Protein AF-A0A968DP38-F1 (afdb_monomer)

Nearest PDB structures (foldseek):
  5cvc-assembly2_B-2  TM=9.527E-01  e=7.556E-08  Zea mays
  5cvc-assembly1_A  TM=9.532E-01  e=1.432E-07  Zea mays
  1tdj-assembly1_A-2  TM=9.689E-01  e=4.824E-07  Escherichia coli
  7nbf-assembly2_BBB  TM=8.824E-01  e=1.039E-06  Homo sapiens
  6zuj-assembly2_BBB  TM=8.854E-01  e=1.625E-06  Homo sapiens

Secondary structure (DSSP, 8-state):
-HHHHHHHHHHTPPP--SSSSHHHHHHHHHHHHHHHHH-TT--EEEEE-SSSHHHHHHHHHHHHH-TTSEEEEE--SSS-HHHHHHHHTS---------S-GGG--

pLDDT: mean 94.35, std 5.51, range [64.06, 98.81]

Radius of gyration: 16.0 Å; Cα contacts (8 Å, |Δi|>4): 141; chains: 1; bounding box: 38×30×42 Å

Foldseek 3Di:
DVVVVVCCVVPVDDDDDCAPDPVLLLVLLVVLVVCCVVPVPAQEDEDEAAPCSNLNSNQVNNCVVPVRRYRHYDADPPQRQVVVCVVVVHRDDDDDDDDPPPVRHD

Sequence (106 aa):
TEVALQLQAERGLTMIHPFDDPFVIAGQGTIGLEIFKECPNIDSVIVPLSGGGLLGGIALALKSINPTIRTIGVSMDKGAAMVESLAAGKVVEIVEEPSLADALVG

Solvent-accessible surface area (backbone atoms only — not comparable to full-atom values): 6127 Å² total; per-residue (Å²): 108,68,70,58,56,50,50,26,69,77,68,72,52,84,87,81,62,95,28,87,35,74,68,52,16,52,59,37,13,50,55,25,51,52,49,41,71,78,39,75,82,58,61,66,49,80,35,72,34,33,80,39,19,55,43,50,11,24,41,53,42,39,39,72,76,41,68,80,44,42,73,42,75,45,61,54,96,66,32,36,26,58,60,54,12,60,76,69,74,42,90,55,91,66,76,75,60,96,56,96,60,68,91,37,58,74

Structure (mmCIF, N/CA/C/O backbone):
data_AF-A0A968DP38-F1
#
_entry.id   AF-A0A968DP38-F1
#
loop_
_atom_site.group_PDB
_atom_site.id
_atom_site.type_symbol
_atom_site.label_atom_id
_atom_site.label_alt_id
_atom_site.label_comp_id
_atom_site.label_asym_id
_atom_site.label_entity_id
_atom_site.label_seq_id
_atom_site.pdbx_PDB_ins_code
_atom_site.Cartn_x
_atom_site.Cartn_y
_atom_site.Cartn_z
_atom_site.occupancy
_atom_site.B_iso_or_equiv
_atom_site.auth_seq_id
_atom_site.auth_comp_id
_atom_site.auth_asym_id
_atom_site.auth_atom_id
_atom_site.pdbx_PDB_model_num
ATOM 1 N N . THR A 1 1 ? 6.268 -0.326 -19.447 1.00 80.06 1 THR A N 1
ATOM 2 C CA . THR A 1 1 ? 7.432 -0.880 -18.717 1.00 80.06 1 THR A CA 1
ATOM 3 C C . THR A 1 1 ? 8.646 -1.102 -19.606 1.00 80.06 1 THR A C 1
ATOM 5 O O . THR A 1 1 ? 9.727 -0.698 -19.212 1.00 80.06 1 THR A O 1
ATOM 8 N N . GLU A 1 2 ? 8.498 -1.653 -20.815 1.00 89.94 2 GLU A N 1
ATOM 9 C CA . GLU A 1 2 ? 9.624 -1.971 -21.719 1.00 89.94 2 GLU A CA 1
ATOM 10 C C . GLU A 1 2 ? 10.568 -0.788 -22.014 1.00 89.94 2 GLU A C 1
ATOM 12 O O . GLU A 1 2 ? 11.768 -0.890 -21.781 1.00 89.94 2 GLU A O 1
ATOM 17 N N . VAL A 1 3 ? 10.028 0.375 -22.402 1.00 95.62 3 VAL A N 1
ATOM 18 C CA . VAL A 1 3 ? 10.835 1.591 -22.644 1.00 95.62 3 VAL A CA 1
ATOM 19 C C . VAL A 1 3 ? 11.594 2.040 -21.388 1.00 95.62 3 VAL A C 1
ATOM 21 O O . VAL A 1 3 ? 12.734 2.487 -21.479 1.00 95.62 3 VAL A O 1
ATOM 24 N N . ALA A 1 4 ? 10.988 1.906 -20.204 1.00 94.19 4 ALA A N 1
ATOM 25 C CA . ALA A 1 4 ? 11.641 2.270 -18.947 1.00 94.19 4 ALA A CA 1
ATOM 26 C C . ALA A 1 4 ? 12.834 1.346 -18.650 1.00 94.19 4 ALA A C 1
ATOM 28 O O . ALA A 1 4 ? 13.905 1.838 -18.302 1.00 94.19 4 ALA A O 1
ATOM 29 N N . LEU A 1 5 ? 12.676 0.034 -18.865 1.00 94.56 5 LEU A N 1
ATOM 30 C CA . LEU A 1 5 ? 13.749 -0.955 -18.700 1.00 94.56 5 LEU A CA 1
ATOM 31 C C . LEU A 1 5 ? 14.888 -0.742 -19.707 1.00 94.56 5 LEU A C 1
ATOM 33 O O . LEU A 1 5 ? 16.060 -0.836 -19.347 1.00 94.56 5 LEU A O 1
ATOM 37 N N . GLN A 1 6 ? 14.560 -0.394 -20.953 1.00 96.81 6 GLN A N 1
ATOM 38 C CA . GLN A 1 6 ? 15.561 -0.057 -21.963 1.00 96.81 6 GLN A CA 1
ATOM 39 C C . GLN A 1 6 ? 16.382 1.173 -21.548 1.00 96.81 6 GLN A C 1
ATOM 41 O O . GLN A 1 6 ? 17.610 1.120 -21.523 1.00 96.81 6 GLN A O 1
ATOM 46 N N . LEU A 1 7 ? 15.718 2.267 -21.160 1.00 96.94 7 LEU A N 1
ATOM 47 C CA . LEU A 1 7 ? 16.391 3.492 -20.715 1.00 96.94 7 LEU A CA 1
ATOM 48 C C . LEU A 1 7 ? 17.236 3.269 -19.458 1.00 96.94 7 LEU A C 1
ATOM 50 O O . LEU A 1 7 ? 18.307 3.864 -19.329 1.00 96.94 7 LEU A O 1
ATOM 54 N N . GLN A 1 8 ? 16.770 2.411 -18.547 1.00 96.88 8 GLN A N 1
ATOM 55 C CA . GLN A 1 8 ? 17.523 1.995 -17.369 1.00 96.88 8 GLN A CA 1
ATOM 56 C C . GLN A 1 8 ? 18.867 1.375 -17.767 1.00 96.88 8 GLN A C 1
ATOM 58 O O . GLN A 1 8 ? 19.909 1.816 -17.281 1.00 96.88 8 GLN A O 1
ATOM 63 N N . A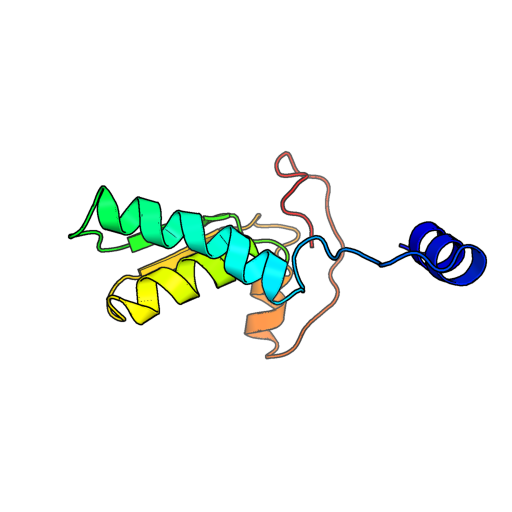LA A 1 9 ? 18.841 0.403 -18.683 1.00 96.88 9 ALA A N 1
ATOM 64 C CA . ALA A 1 9 ? 20.029 -0.303 -19.151 1.00 96.88 9 ALA A CA 1
ATOM 65 C C . ALA A 1 9 ? 20.970 0.598 -19.968 1.00 96.88 9 ALA A C 1
ATOM 67 O O . ALA A 1 9 ? 22.177 0.588 -19.743 1.00 96.88 9 ALA A O 1
ATOM 68 N N . GLU A 1 10 ? 20.432 1.405 -20.886 1.00 98.06 10 GLU A N 1
ATOM 69 C CA . GLU A 1 10 ? 21.227 2.258 -21.780 1.00 98.06 10 GLU A CA 1
ATOM 70 C C . GLU A 1 10 ? 21.924 3.413 -21.057 1.00 98.06 10 GLU A C 1
ATOM 72 O O . GLU A 1 10 ? 23.009 3.835 -21.456 1.00 98.06 10 GLU A O 1
ATOM 77 N N . ARG A 1 11 ? 21.287 3.964 -20.018 1.00 97.69 11 ARG A N 1
ATOM 78 C CA . ARG A 1 11 ? 21.727 5.211 -19.374 1.00 97.69 11 ARG A CA 1
ATOM 79 C C . ARG A 1 11 ? 22.184 5.024 -17.928 1.00 97.69 11 ARG A C 1
ATOM 81 O O . ARG A 1 11 ? 22.566 6.007 -17.300 1.00 97.69 11 ARG A O 1
ATOM 88 N N . GLY A 1 12 ? 22.140 3.800 -17.398 1.00 97.12 12 GLY A N 1
ATOM 89 C CA . GLY A 1 12 ? 22.506 3.506 -16.010 1.00 97.12 12 GLY A CA 1
ATOM 90 C C . GLY A 1 12 ? 21.592 4.189 -14.989 1.00 97.12 12 GLY A C 1
ATOM 91 O O . GLY A 1 12 ? 22.070 4.671 -13.965 1.00 97.12 12 GLY A O 1
ATOM 92 N N . LEU A 1 13 ? 20.293 4.290 -15.288 1.00 97.06 13 LEU A N 1
ATOM 93 C CA . LEU A 1 13 ? 19.317 4.925 -14.394 1.00 97.06 13 LEU A CA 1
ATOM 94 C C . LEU A 1 13 ? 18.863 3.960 -13.292 1.00 97.06 13 LEU A C 1
ATOM 96 O O . LEU A 1 13 ? 18.918 2.741 -13.443 1.00 97.06 13 LEU A O 1
ATOM 100 N N . THR A 1 14 ? 18.343 4.514 -12.200 1.00 94.94 14 THR A N 1
ATOM 101 C CA . THR A 1 14 ? 17.672 3.740 -11.148 1.00 94.94 14 THR A CA 1
ATOM 102 C C . THR A 1 14 ? 16.175 3.688 -11.427 1.00 94.94 14 THR A C 1
ATOM 104 O O . THR A 1 14 ? 15.540 4.731 -11.584 1.00 94.94 14 THR A O 1
ATOM 107 N N . MET A 1 15 ? 15.604 2.483 -11.470 1.00 93.81 15 MET A N 1
ATOM 108 C CA . MET A 1 15 ? 14.157 2.304 -11.558 1.00 93.81 15 MET A CA 1
ATOM 109 C C . MET A 1 15 ? 13.520 2.600 -10.200 1.00 93.81 15 MET A C 1
ATOM 111 O O . MET A 1 15 ? 13.936 2.039 -9.189 1.00 93.81 15 MET A O 1
ATOM 115 N N . ILE A 1 16 ? 12.509 3.465 -10.184 1.00 94.62 16 ILE A N 1
ATOM 116 C CA . ILE A 1 16 ? 11.695 3.729 -8.996 1.00 94.62 16 ILE 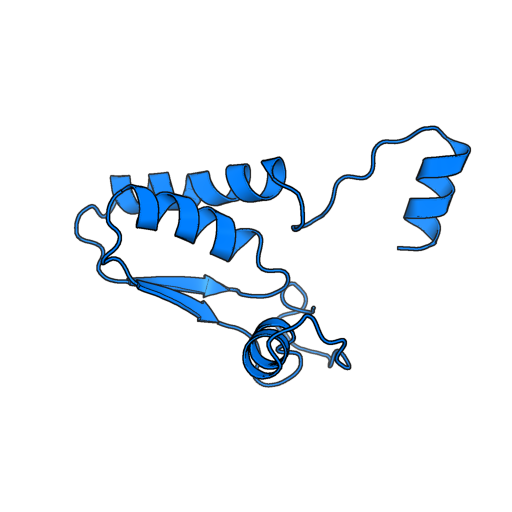A CA 1
ATOM 117 C C . ILE A 1 16 ? 10.350 3.045 -9.209 1.00 94.62 16 ILE A C 1
ATOM 119 O O . ILE A 1 16 ? 9.596 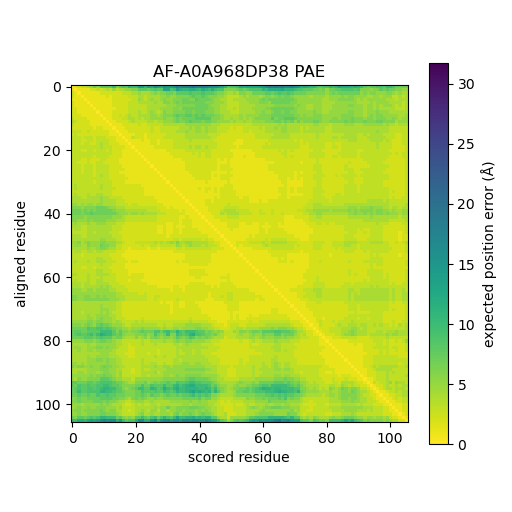3.420 -10.109 1.00 94.62 16 ILE A O 1
ATOM 123 N N . HIS A 1 17 ? 10.071 2.012 -8.417 1.00 93.25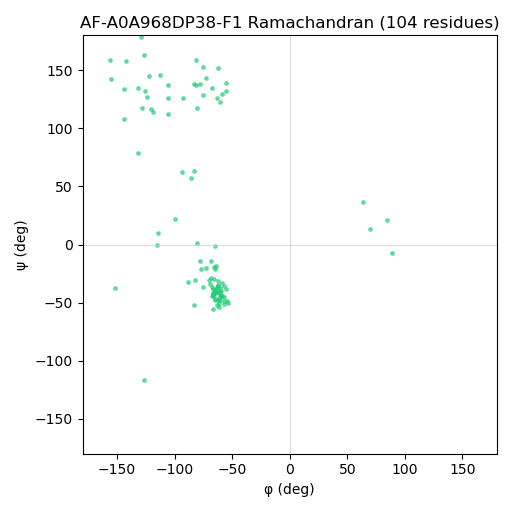 17 HIS A N 1
ATOM 124 C CA . HIS A 1 17 ? 8.814 1.280 -8.516 1.00 93.25 17 HIS A CA 1
ATOM 125 C C . HIS A 1 17 ? 7.656 2.118 -7.955 1.00 93.25 17 HIS A C 1
ATOM 127 O O . HIS A 1 17 ? 7.831 2.813 -6.958 1.00 93.25 17 HIS A O 1
ATOM 133 N N . PRO A 1 18 ? 6.457 2.057 -8.556 1.00 92.56 18 PRO A N 1
ATOM 134 C CA . PRO A 1 18 ? 5.316 2.838 -8.080 1.00 92.56 18 PRO A CA 1
ATOM 135 C C . PRO A 1 18 ? 4.716 2.313 -6.764 1.00 92.56 18 PRO A C 1
ATOM 137 O O . PRO A 1 18 ? 4.016 3.058 -6.084 1.00 92.56 18 PRO A O 1
ATOM 140 N N . PHE A 1 19 ? 4.966 1.049 -6.396 1.00 94.25 19 PHE A N 1
ATOM 141 C CA . PHE A 1 19 ? 4.426 0.442 -5.170 1.00 94.25 19 PHE A CA 1
ATOM 142 C C . PHE A 1 19 ? 5.294 -0.681 -4.582 1.00 94.25 19 PHE A C 1
ATOM 144 O O . PHE A 1 19 ? 5.388 -0.773 -3.362 1.00 94.25 19 PHE A O 1
ATOM 151 N N . ASP A 1 20 ? 5.915 -1.522 -5.416 1.00 94.31 20 ASP A N 1
ATOM 152 C CA . ASP A 1 20 ? 6.660 -2.718 -4.984 1.00 94.31 20 ASP A CA 1
ATOM 153 C C . ASP A 1 20 ? 8.118 -2.393 -4.620 1.00 94.31 20 ASP A C 1
ATOM 155 O O . ASP A 1 20 ? 9.069 -2.879 -5.226 1.00 94.31 20 ASP A O 1
ATOM 159 N N . ASP A 1 21 ? 8.293 -1.478 -3.670 1.00 97.06 21 ASP A N 1
ATOM 160 C CA . ASP A 1 21 ? 9.595 -1.100 -3.128 1.00 97.06 21 ASP A CA 1
ATOM 161 C C . ASP A 1 21 ? 9.470 -0.805 -1.621 1.00 97.06 21 ASP A C 1
ATOM 163 O O . ASP A 1 21 ? 8.556 -0.080 -1.212 1.00 97.06 21 ASP A O 1
ATOM 167 N N . PRO A 1 22 ? 10.372 -1.326 -0.766 1.00 97.38 22 PRO A N 1
ATOM 168 C CA . PRO A 1 22 ? 10.287 -1.128 0.680 1.00 97.38 22 PRO A CA 1
ATOM 169 C C . PRO A 1 22 ? 10.280 0.339 1.128 1.00 97.38 22 PRO A C 1
ATOM 171 O O . PRO A 1 22 ? 9.594 0.669 2.097 1.00 97.38 22 PRO A O 1
ATOM 174 N N . PHE A 1 23 ? 11.011 1.230 0.450 1.00 98.06 23 PHE A N 1
ATOM 175 C CA . PHE A 1 23 ? 11.034 2.656 0.786 1.00 98.06 23 PHE A CA 1
ATOM 176 C C . PHE A 1 23 ? 9.759 3.358 0.333 1.00 98.06 23 PHE A C 1
ATOM 178 O O . PHE A 1 23 ? 9.246 4.211 1.058 1.00 98.06 23 PHE A O 1
ATOM 185 N N . VAL A 1 24 ? 9.211 2.971 -0.819 1.00 98.19 24 VAL A N 1
ATOM 186 C CA . VAL A 1 24 ? 7.907 3.463 -1.281 1.00 98.19 24 VAL A CA 1
ATOM 187 C C . VAL A 1 24 ? 6.812 3.056 -0.299 1.00 98.19 24 VAL A C 1
ATOM 189 O O . VAL A 1 24 ? 6.049 3.921 0.131 1.00 98.19 24 VAL A O 1
ATOM 192 N N . ILE A 1 25 ? 6.775 1.788 0.122 1.00 98.56 25 ILE A N 1
ATOM 193 C CA . ILE A 1 25 ? 5.820 1.262 1.113 1.00 98.56 25 ILE A CA 1
ATOM 194 C C . ILE A 1 25 ? 5.968 1.990 2.455 1.00 98.56 25 ILE A C 1
ATOM 196 O O . ILE A 1 25 ? 4.974 2.443 3.026 1.00 98.56 25 ILE A O 1
ATOM 200 N N . ALA A 1 26 ? 7.199 2.144 2.951 1.00 98.38 26 ALA A N 1
ATOM 201 C CA . ALA A 1 26 ? 7.465 2.857 4.199 1.00 98.38 26 ALA A CA 1
ATOM 202 C C . ALA A 1 26 ? 7.013 4.323 4.129 1.00 98.38 26 ALA A C 1
ATOM 204 O O . ALA A 1 26 ? 6.414 4.824 5.081 1.00 98.38 26 ALA A O 1
ATOM 205 N N . GLY A 1 27 ? 7.239 4.982 2.988 1.00 98.56 27 GLY A N 1
ATOM 206 C CA . GLY A 1 27 ? 6.750 6.330 2.719 1.00 98.56 27 GLY A CA 1
ATOM 207 C C . GLY A 1 27 ? 5.229 6.419 2.805 1.00 98.56 27 GLY A C 1
ATOM 208 O O . GLY A 1 27 ? 4.716 7.302 3.478 1.00 98.56 27 GLY A O 1
ATOM 209 N N . GLN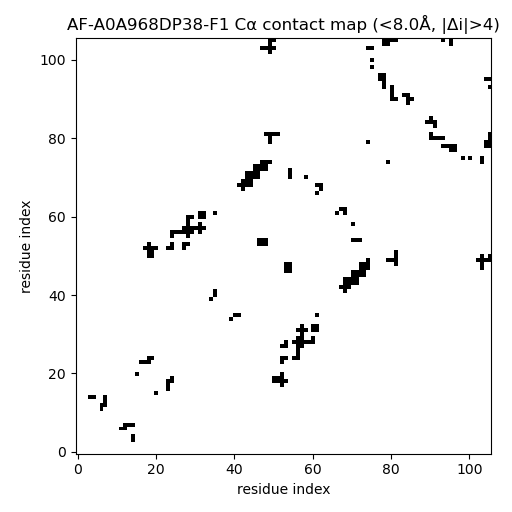 A 1 28 ? 4.494 5.465 2.225 1.00 98.56 28 GLN A N 1
ATOM 210 C CA . GLN A 1 28 ? 3.028 5.455 2.335 1.00 98.56 28 GLN A CA 1
ATOM 211 C C . GLN A 1 28 ? 2.551 5.222 3.776 1.00 98.56 28 GLN A C 1
ATOM 213 O O . GLN A 1 28 ? 1.496 5.709 4.182 1.00 98.56 28 GLN A O 1
ATOM 218 N N . GLY A 1 29 ? 3.333 4.490 4.574 1.00 98.69 29 GLY A N 1
ATOM 219 C CA . GLY A 1 29 ? 3.027 4.216 5.976 1.00 98.69 29 GLY A CA 1
ATOM 220 C C . GLY A 1 29 ? 3.010 5.444 6.881 1.00 98.69 29 GLY A C 1
ATOM 221 O O . GLY A 1 29 ? 2.374 5.393 7.935 1.00 98.69 29 GLY A O 1
ATOM 222 N N . THR A 1 30 ? 3.613 6.569 6.478 1.00 98.81 30 THR A N 1
ATOM 223 C CA . THR A 1 30 ? 3.534 7.812 7.263 1.00 98.81 30 THR A CA 1
ATOM 224 C C . THR A 1 30 ? 2.097 8.310 7.394 1.00 98.81 30 THR A C 1
ATOM 226 O O . THR A 1 30 ? 1.732 8.810 8.454 1.00 98.81 30 THR A O 1
ATOM 229 N N . ILE A 1 31 ? 1.245 8.057 6.393 1.00 98.75 31 ILE A N 1
ATOM 230 C CA . ILE A 1 31 ? -0.196 8.346 6.456 1.00 98.75 31 ILE A CA 1
ATOM 231 C C . ILE A 1 31 ? -0.846 7.582 7.618 1.00 98.75 31 ILE A C 1
ATOM 233 O O . ILE A 1 31 ? -1.666 8.132 8.346 1.00 98.75 31 ILE A O 1
ATOM 237 N N . GLY A 1 32 ? -0.453 6.325 7.854 1.00 98.50 32 GLY A N 1
ATOM 238 C CA . GLY A 1 32 ? -0.949 5.543 8.991 1.00 98.50 32 GLY A CA 1
ATOM 239 C C . GLY A 1 32 ? -0.552 6.144 10.346 1.00 98.50 32 GLY A C 1
ATOM 240 O O . GLY A 1 32 ? -1.352 6.136 11.281 1.00 98.50 32 GLY A O 1
ATOM 241 N N . LEU A 1 33 ? 0.654 6.715 10.445 1.00 98.50 33 LEU A N 1
ATOM 242 C CA . LEU A 1 33 ? 1.112 7.417 11.650 1.00 98.50 33 LEU A CA 1
ATOM 243 C C . LEU A 1 33 ? 0.305 8.698 11.897 1.00 98.50 33 LEU A C 1
ATOM 245 O O . LEU A 1 33 ? -0.066 8.983 13.036 1.00 98.50 33 LEU A O 1
ATOM 249 N N . GLU A 1 34 ? 0.016 9.453 10.838 1.00 98.75 34 GLU A N 1
ATOM 250 C CA . GLU A 1 34 ? -0.800 10.669 10.896 1.00 98.75 34 GLU A CA 1
ATOM 251 C C . GLU A 1 34 ? -2.247 10.353 11.297 1.00 98.75 34 GLU A C 1
ATOM 253 O O . GLU A 1 34 ? -2.755 10.952 12.245 1.00 98.75 34 GLU A O 1
ATOM 258 N N . ILE A 1 35 ? -2.867 9.336 10.680 1.00 98.38 35 ILE A N 1
ATOM 259 C CA . ILE A 1 35 ? -4.214 8.860 11.036 1.00 98.38 35 ILE A CA 1
ATOM 260 C C . ILE A 1 35 ? -4.295 8.511 12.523 1.00 98.38 35 ILE A C 1
ATOM 262 O O . ILE A 1 35 ? -5.217 8.953 13.205 1.00 98.38 35 ILE A O 1
ATOM 266 N N . PHE A 1 36 ? -3.344 7.734 13.049 1.00 98.00 36 PHE A N 1
ATOM 267 C CA . PHE A 1 36 ? -3.378 7.336 14.458 1.00 98.00 36 PHE A CA 1
ATOM 268 C C . PHE A 1 36 ? -3.160 8.521 15.405 1.00 98.00 36 PHE A C 1
ATOM 270 O O . PHE A 1 36 ? -3.783 8.598 16.462 1.00 98.00 36 PHE A O 1
ATOM 277 N N . LYS A 1 37 ? -2.294 9.468 15.026 1.00 98.06 37 LYS A N 1
ATOM 278 C CA . LYS A 1 37 ? -2.059 10.689 15.803 1.00 98.06 37 LYS A CA 1
ATOM 279 C C . LYS A 1 37 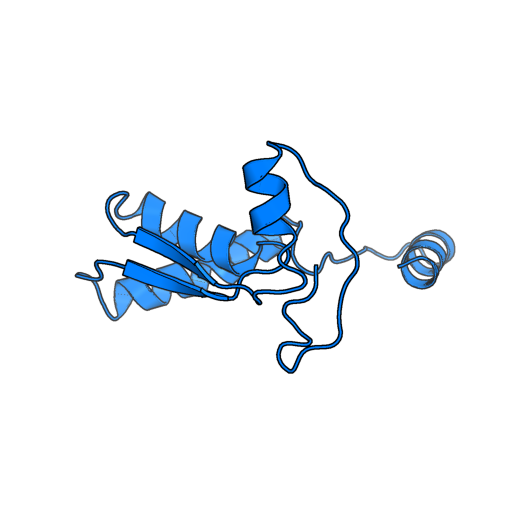? -3.327 11.539 15.916 1.00 98.06 37 LYS A C 1
ATOM 281 O O . LYS A 1 37 ? -3.593 12.078 16.988 1.00 98.06 37 LYS A O 1
ATOM 286 N N . GLU A 1 38 ? -4.086 11.673 14.831 1.00 98.50 38 GLU A N 1
ATOM 287 C CA . GLU A 1 38 ? -5.317 12.472 14.799 1.00 98.5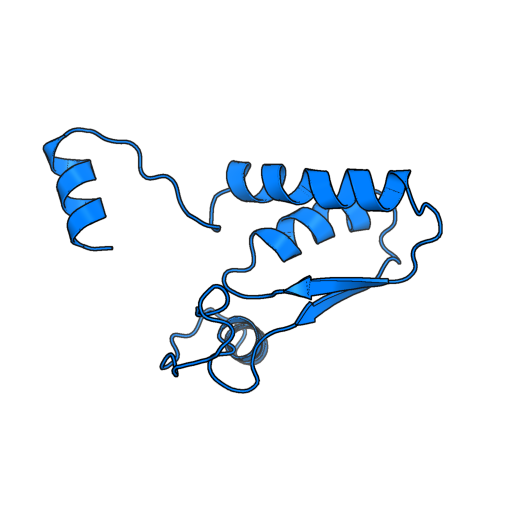0 38 GLU A CA 1
ATOM 288 C C . GLU A 1 38 ? -6.536 11.720 15.350 1.00 98.50 38 GLU A C 1
ATOM 290 O O . GLU A 1 38 ? -7.420 12.330 15.952 1.00 98.50 38 GLU A O 1
ATOM 295 N N . CYS A 1 39 ? -6.571 10.394 15.205 1.00 97.88 39 CYS A N 1
ATOM 296 C CA . CYS A 1 39 ? -7.643 9.532 15.692 1.00 97.88 39 CYS A CA 1
ATOM 297 C C . CYS A 1 39 ? -7.090 8.309 16.461 1.00 97.88 39 CYS A C 1
ATOM 299 O O . CYS A 1 39 ? -7.079 7.193 15.937 1.00 97.88 39 CYS A O 1
ATOM 301 N N . PRO A 1 40 ? -6.671 8.471 17.733 1.00 96.06 40 PRO A N 1
ATOM 302 C CA . PRO A 1 40 ? -6.050 7.384 18.505 1.00 96.06 40 PRO A CA 1
ATOM 303 C C . PRO A 1 40 ? -6.969 6.190 18.804 1.00 96.06 40 PRO A C 1
ATOM 305 O O . PRO A 1 40 ? -6.492 5.094 19.085 1.00 96.06 40 PRO A O 1
ATOM 308 N N . ASN A 1 41 ? -8.289 6.396 18.745 1.00 96.75 41 ASN A N 1
ATOM 309 C CA . ASN A 1 41 ? -9.305 5.370 19.005 1.00 96.75 41 ASN A CA 1
ATOM 310 C C . ASN A 1 41 ? -9.881 4.777 17.708 1.00 96.75 41 ASN A C 1
ATOM 312 O O . ASN A 1 41 ? -11.010 4.297 17.704 1.00 96.75 41 ASN A O 1
ATOM 316 N N . ILE A 1 42 ? -9.156 4.871 16.590 1.00 97.88 42 ILE A N 1
ATOM 317 C CA . ILE A 1 42 ? -9.629 4.367 15.302 1.00 97.88 42 ILE A CA 1
ATOM 318 C C . ILE A 1 42 ? -9.827 2.845 15.340 1.00 97.88 42 ILE A C 1
ATOM 320 O O . ILE A 1 42 ? -8.912 2.089 15.656 1.00 97.88 42 ILE A O 1
ATOM 324 N N . ASP A 1 43 ? -11.018 2.377 14.968 1.00 98.19 43 ASP A N 1
ATOM 325 C CA . ASP A 1 43 ? -11.312 0.940 14.901 1.00 98.19 43 ASP A CA 1
ATOM 326 C C . ASP A 1 43 ? -10.970 0.334 13.537 1.00 98.19 43 ASP A C 1
ATOM 328 O O . ASP A 1 43 ? -10.690 -0.863 13.405 1.00 98.19 43 ASP A O 1
ATOM 332 N N . SER A 1 44 ? -11.108 1.115 12.463 1.00 98.44 44 SER A N 1
ATOM 333 C CA . SER A 1 44 ? -10.995 0.625 11.088 1.00 98.44 44 SER A CA 1
ATOM 334 C C . SER A 1 44 ? -10.587 1.730 10.117 1.00 98.44 44 SER A C 1
ATOM 336 O O . SER A 1 44 ? -11.072 2.850 10.220 1.00 98.44 44 SER A O 1
ATOM 338 N N . VAL A 1 45 ? -9.750 1.390 9.137 1.00 98.38 45 VAL A N 1
ATOM 339 C CA . VAL A 1 45 ? -9.323 2.275 8.046 1.00 98.38 45 VAL A CA 1
ATOM 340 C C . VAL A 1 45 ? -9.607 1.597 6.710 1.00 98.38 45 VAL A C 1
ATOM 342 O O . VAL A 1 45 ? -9.286 0.422 6.522 1.00 98.38 45 VAL A O 1
ATOM 345 N N . ILE A 1 46 ? -10.222 2.344 5.796 1.00 98.38 46 ILE A N 1
ATOM 346 C CA . ILE A 1 46 ? -10.557 1.902 4.441 1.00 98.38 46 ILE A CA 1
ATOM 347 C C . ILE A 1 46 ? -9.584 2.582 3.479 1.00 98.38 46 ILE A C 1
ATOM 349 O O . ILE A 1 46 ? -9.445 3.803 3.516 1.00 98.38 46 ILE A O 1
ATOM 353 N N . VAL A 1 47 ? -8.902 1.801 2.641 1.00 97.94 47 VAL A N 1
ATOM 354 C CA . VAL A 1 47 ? -7.832 2.289 1.762 1.00 97.94 47 VAL A CA 1
ATOM 355 C C . VAL A 1 47 ? -8.053 1.771 0.337 1.00 97.94 47 VAL A C 1
ATOM 357 O O . VAL A 1 47 ? -8.325 0.580 0.169 1.00 97.94 47 VAL A O 1
ATOM 360 N N . PRO A 1 48 ? -7.916 2.616 -0.698 1.00 95.56 48 PRO A N 1
ATOM 361 C CA . PRO A 1 48 ? -7.888 2.154 -2.081 1.00 95.56 48 PRO A CA 1
ATOM 362 C C . PRO A 1 48 ? -6.799 1.099 -2.321 1.00 95.56 48 PRO A C 1
ATOM 364 O O . PRO A 1 48 ? -5.683 1.216 -1.808 1.00 95.56 48 PRO A O 1
ATOM 367 N N . LEU A 1 49 ? -7.119 0.068 -3.103 1.00 94.31 49 LEU A N 1
ATOM 368 C CA . LEU A 1 49 ? -6.263 -1.094 -3.318 1.00 94.31 49 LEU A CA 1
ATOM 369 C C . LEU A 1 49 ? -6.057 -1.384 -4.811 1.00 94.31 49 LEU A C 1
ATOM 371 O O . LEU A 1 49 ? -6.995 -1.737 -5.522 1.00 94.31 49 LEU A O 1
ATOM 375 N N . SER A 1 50 ? -4.793 -1.281 -5.220 1.00 92.81 50 SER A N 1
ATOM 376 C CA . SER A 1 50 ? -4.223 -1.738 -6.498 1.00 92.81 50 SER A CA 1
ATOM 377 C C . SER A 1 50 ? -3.007 -2.628 -6.175 1.00 92.81 50 SER A C 1
ATOM 379 O O . SER A 1 50 ? -3.167 -3.604 -5.443 1.00 92.81 50 SER A O 1
ATOM 381 N N . GLY A 1 51 ? -1.779 -2.260 -6.559 1.00 91.56 51 GLY A N 1
ATOM 382 C CA . GLY A 1 51 ? -0.531 -2.985 -6.276 1.00 91.56 51 GLY A CA 1
ATOM 383 C C . GLY A 1 51 ? -0.143 -3.070 -4.793 1.00 91.56 51 GLY A C 1
ATOM 384 O O . GLY A 1 51 ? 0.861 -3.673 -4.437 1.00 91.56 51 GLY A O 1
ATOM 385 N N . GLY A 1 52 ? -0.936 -2.475 -3.897 1.00 94.94 52 GLY A N 1
ATOM 386 C CA . GLY A 1 52 ? -0.850 -2.722 -2.457 1.00 94.94 52 GLY A CA 1
ATOM 387 C C . GLY A 1 52 ? 0.116 -1.834 -1.677 1.00 94.94 52 GLY A C 1
ATOM 388 O O . GLY A 1 52 ? 0.061 -1.868 -0.454 1.00 94.94 52 GLY A O 1
ATOM 389 N N . GLY A 1 53 ? 0.929 -0.989 -2.320 1.00 97.12 53 GLY A N 1
ATOM 390 C CA . GLY A 1 53 ? 1.905 -0.137 -1.619 1.00 97.12 53 GLY A CA 1
ATOM 391 C C . GLY A 1 53 ? 1.283 0.785 -0.558 1.00 97.12 53 GLY A C 1
ATOM 392 O O . GLY A 1 53 ? 1.762 0.843 0.574 1.00 97.12 53 GLY A O 1
ATOM 393 N N . LEU A 1 54 ? 0.167 1.446 -0.892 1.00 97.81 54 LEU A N 1
ATOM 394 C CA . LEU A 1 54 ? -0.552 2.338 0.026 1.00 97.81 54 LEU A CA 1
ATOM 395 C C . LEU A 1 54 ? -1.173 1.581 1.209 1.00 97.81 54 LEU A C 1
ATOM 397 O O . LEU A 1 54 ? -0.887 1.894 2.365 1.00 97.81 54 LEU A O 1
ATOM 401 N N . LEU A 1 55 ? -2.001 0.566 0.927 1.00 97.81 55 LEU A N 1
ATOM 402 C CA . LEU A 1 55 ? -2.626 -0.258 1.967 1.00 97.81 55 LEU A CA 1
ATOM 403 C C . LEU A 1 55 ? -1.569 -0.957 2.828 1.00 97.81 55 LEU A C 1
ATOM 405 O O . LEU A 1 55 ? -1.703 -0.967 4.046 1.00 97.81 55 LEU A O 1
ATOM 409 N N . GLY A 1 56 ? -0.523 -1.511 2.216 1.00 97.88 56 GLY A N 1
ATOM 410 C CA . GLY A 1 56 ? 0.567 -2.202 2.896 1.00 97.88 56 GLY A CA 1
ATOM 411 C C . GLY A 1 56 ? 1.324 -1.286 3.852 1.00 97.88 56 GLY A C 1
ATOM 412 O O . GLY A 1 56 ? 1.521 -1.652 5.009 1.00 97.88 56 GLY A O 1
ATOM 413 N N . GLY A 1 57 ? 1.671 -0.073 3.413 1.00 98.69 57 GLY A N 1
ATOM 414 C CA . GLY A 1 57 ? 2.331 0.920 4.260 1.00 98.69 57 GLY A CA 1
ATOM 415 C C . GLY A 1 57 ? 1.461 1.350 5.440 1.00 98.69 57 GLY A C 1
ATOM 416 O O . GLY A 1 57 ? 1.893 1.282 6.593 1.00 98.69 57 GLY A O 1
ATOM 417 N N . ILE A 1 58 ? 0.213 1.751 5.171 1.00 98.81 58 ILE A N 1
ATOM 418 C CA . ILE A 1 58 ? -0.738 2.171 6.214 1.00 98.81 58 ILE A CA 1
ATOM 419 C C . ILE A 1 58 ? -0.991 1.028 7.203 1.00 98.81 58 ILE A C 1
ATOM 421 O O . ILE A 1 58 ? -0.975 1.242 8.417 1.00 98.81 58 ILE A O 1
ATOM 425 N N . ALA A 1 59 ? -1.197 -0.193 6.703 1.00 98.44 59 ALA A N 1
ATOM 426 C CA . ALA A 1 59 ? -1.447 -1.349 7.547 1.00 98.44 59 ALA A CA 1
ATOM 427 C C . ALA A 1 59 ? -0.236 -1.700 8.407 1.00 98.44 59 ALA A C 1
ATOM 429 O O . ALA A 1 59 ? -0.413 -1.948 9.597 1.00 98.44 59 ALA A O 1
ATOM 430 N N . LEU A 1 60 ? 0.979 -1.660 7.855 1.00 98.44 60 LEU A N 1
ATOM 431 C CA . LEU A 1 60 ? 2.202 -1.881 8.622 1.00 98.44 60 LEU A CA 1
ATOM 432 C C . LEU A 1 60 ? 2.307 -0.899 9.795 1.00 98.44 60 LEU A C 1
ATOM 434 O O . LEU A 1 60 ? 2.524 -1.329 10.928 1.00 98.44 60 LEU A O 1
ATOM 438 N N . ALA A 1 61 ? 2.104 0.397 9.549 1.00 98.44 61 ALA A N 1
ATOM 439 C CA . ALA A 1 61 ? 2.156 1.419 10.591 1.00 98.44 61 ALA A CA 1
ATOM 440 C C . ALA A 1 61 ? 1.095 1.184 11.682 1.00 98.44 61 ALA A C 1
ATOM 442 O O . ALA A 1 61 ? 1.428 1.066 12.862 1.00 98.44 61 ALA A O 1
ATOM 443 N N . LEU A 1 62 ? -0.178 1.049 11.294 1.00 98.56 62 LEU A N 1
ATOM 444 C CA . LEU A 1 62 ? -1.287 0.917 12.245 1.00 98.56 62 LEU A CA 1
ATOM 445 C C . LEU A 1 62 ? -1.225 -0.389 13.038 1.00 98.56 62 LEU A C 1
ATOM 447 O O . LEU A 1 62 ? -1.393 -0.371 14.255 1.00 98.56 62 LEU A O 1
ATOM 451 N N . LYS A 1 63 ? -0.941 -1.518 12.378 1.00 98.25 63 LYS A N 1
ATOM 452 C CA . LYS A 1 63 ? -0.868 -2.831 13.034 1.00 98.25 63 LYS A CA 1
ATOM 453 C C . LYS A 1 63 ? 0.316 -2.947 13.989 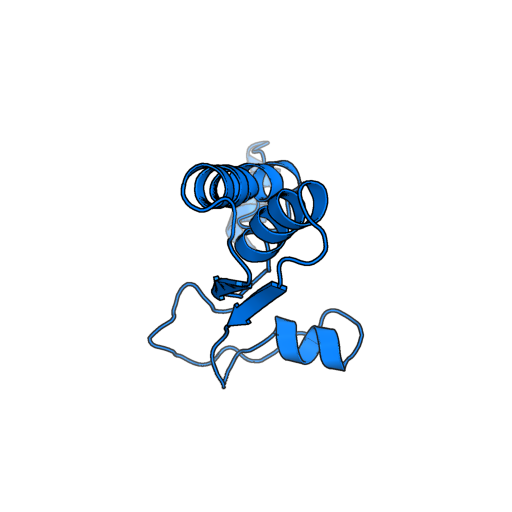1.00 98.25 63 LYS A C 1
ATOM 455 O O . LYS A 1 63 ? 0.212 -3.681 14.967 1.00 98.25 63 LYS A O 1
ATOM 460 N N . SER A 1 64 ? 1.403 -2.218 13.730 1.00 98.06 64 SER A N 1
ATOM 461 C CA . SER A 1 64 ? 2.552 -2.149 14.642 1.00 98.06 64 SER A CA 1
ATOM 462 C C . SER A 1 64 ? 2.230 -1.385 15.929 1.00 98.06 64 SER A C 1
ATOM 464 O O . SER A 1 64 ? 2.789 -1.695 16.976 1.00 98.06 64 SER A O 1
ATOM 466 N N . ILE A 1 65 ? 1.326 -0.403 15.863 1.00 96.94 65 ILE A N 1
ATOM 467 C CA . ILE A 1 65 ? 0.874 0.377 17.023 1.00 96.94 65 ILE A CA 1
ATOM 468 C C . ILE A 1 65 ? -0.226 -0.374 17.779 1.00 96.94 65 ILE A C 1
ATOM 470 O O . ILE A 1 65 ? -0.146 -0.553 18.993 1.00 96.94 65 ILE A O 1
ATOM 474 N N . ASN A 1 66 ? -1.262 -0.808 17.060 1.00 97.44 66 ASN A N 1
ATOM 475 C CA . ASN A 1 66 ? -2.369 -1.573 17.605 1.00 97.44 66 ASN A CA 1
ATOM 476 C C . ASN A 1 66 ? -2.862 -2.616 16.576 1.00 97.44 66 ASN A C 1
ATOM 478 O O . ASN A 1 66 ? -3.539 -2.268 15.601 1.00 97.44 66 ASN A O 1
ATOM 482 N N . PRO A 1 67 ? -2.602 -3.917 16.801 1.00 97.62 67 PRO A N 1
ATOM 483 C CA . PRO A 1 67 ? -2.954 -4.968 15.851 1.00 97.62 67 PRO A CA 1
ATOM 484 C C . PRO A 1 67 ? -4.467 -5.189 15.698 1.00 97.62 67 PRO A C 1
ATOM 486 O O . PRO A 1 67 ? -4.884 -5.842 14.734 1.00 97.62 67 PRO A O 1
ATOM 489 N N . THR A 1 68 ? -5.300 -4.656 16.600 1.00 98.00 68 THR A N 1
ATOM 490 C CA . THR A 1 68 ? -6.761 -4.805 16.519 1.00 98.00 68 THR A CA 1
ATOM 491 C C . THR A 1 68 ? -7.403 -3.880 15.482 1.00 98.00 68 THR A C 1
ATOM 493 O O . THR A 1 68 ? -8.474 -4.214 14.975 1.00 98.00 68 THR A O 1
ATOM 496 N N . ILE A 1 69 ? -6.736 -2.785 15.088 1.00 98.44 69 ILE A N 1
ATOM 497 C CA . ILE A 1 69 ? -7.234 -1.839 14.075 1.00 98.44 69 ILE A CA 1
ATOM 498 C C . ILE A 1 69 ? -7.430 -2.575 12.754 1.00 98.44 69 ILE A C 1
ATOM 500 O O . ILE A 1 69 ? -6.489 -3.167 12.224 1.00 98.44 69 ILE A O 1
ATOM 504 N N . ARG A 1 70 ? -8.635 -2.563 12.184 1.00 98.50 70 ARG A N 1
ATOM 505 C CA . ARG A 1 70 ? -8.892 -3.233 10.900 1.00 98.50 70 ARG A CA 1
ATOM 506 C C . ARG A 1 70 ? -8.440 -2.361 9.733 1.00 98.50 70 ARG A C 1
ATOM 508 O O . ARG A 1 70 ? -8.712 -1.169 9.698 1.00 98.50 70 ARG A O 1
ATOM 515 N N . THR A 1 71 ? -7.799 -2.968 8.748 1.00 98.19 71 THR A N 1
ATOM 516 C CA . THR A 1 71 ? -7.345 -2.297 7.524 1.00 98.19 71 THR A CA 1
ATOM 517 C C . THR A 1 71 ? -8.008 -2.984 6.346 1.00 98.19 71 THR A C 1
ATOM 519 O O . THR A 1 71 ? -7.812 -4.183 6.148 1.00 98.19 71 THR A O 1
ATOM 522 N N . ILE A 1 72 ? -8.838 -2.248 5.615 1.00 98.25 72 ILE A N 1
ATOM 523 C CA . ILE A 1 72 ? -9.733 -2.796 4.599 1.00 98.25 72 ILE A CA 1
ATOM 524 C C . ILE A 1 72 ? -9.346 -2.188 3.256 1.00 98.25 72 ILE A C 1
ATOM 526 O O . ILE A 1 72 ? -9.476 -0.982 3.057 1.00 98.25 72 ILE A O 1
ATOM 530 N N . GLY A 1 73 ? -8.859 -3.029 2.348 1.00 96.50 73 GLY A N 1
ATOM 531 C CA . GLY A 1 73 ? -8.611 -2.638 0.967 1.00 96.50 73 GLY A CA 1
ATOM 532 C C . GLY A 1 73 ? -9.906 -2.591 0.165 1.00 96.50 73 GLY A C 1
ATOM 533 O O . GLY A 1 73 ? -10.741 -3.484 0.302 1.00 96.50 73 GLY A O 1
ATOM 534 N N . VAL A 1 74 ? -10.066 -1.573 -0.677 1.00 94.94 74 VAL A N 1
ATOM 535 C CA . VAL A 1 74 ? -11.204 -1.451 -1.597 1.00 94.94 74 VAL A CA 1
ATOM 536 C C . VAL A 1 74 ? -10.686 -1.302 -3.016 1.00 94.94 74 VAL A C 1
ATOM 538 O O . VAL A 1 74 ? -9.866 -0.430 -3.293 1.00 94.94 74 VAL A O 1
ATOM 541 N N . SER A 1 75 ? -11.186 -2.151 -3.906 1.00 92.06 75 SER A N 1
ATOM 542 C CA . SER A 1 75 ? -10.882 -2.124 -5.333 1.00 92.06 75 SER A CA 1
ATOM 543 C C . SER A 1 75 ? -12.179 -2.141 -6.144 1.00 92.06 75 SER A C 1
ATOM 545 O O . SER A 1 75 ? -13.280 -2.128 -5.587 1.00 92.06 75 SER A O 1
ATOM 547 N N . MET A 1 76 ? -12.044 -2.095 -7.461 1.00 90.25 76 MET A N 1
ATOM 548 C CA . MET A 1 76 ? -13.148 -2.100 -8.410 1.00 90.25 76 MET A CA 1
ATOM 549 C C . MET A 1 76 ? -13.700 -3.518 -8.475 1.00 90.25 76 MET A C 1
ATOM 551 O O . MET A 1 76 ? -12.963 -4.468 -8.254 1.00 90.25 76 MET A O 1
ATOM 555 N N . ASP A 1 77 ? -14.977 -3.684 -8.808 1.00 86.88 77 ASP A N 1
ATOM 556 C CA . ASP A 1 77 ? -15.536 -5.032 -8.999 1.00 86.88 77 ASP A CA 1
ATOM 557 C C . ASP A 1 77 ? -14.838 -5.773 -10.156 1.00 86.88 77 ASP A C 1
ATOM 559 O O . ASP A 1 77 ? -14.575 -6.969 -10.101 1.00 86.88 77 ASP A O 1
ATOM 563 N N . LYS A 1 78 ? -14.458 -5.022 -11.194 1.00 84.06 78 LYS A N 1
ATOM 564 C CA . LYS A 1 78 ? -13.685 -5.510 -12.335 1.00 84.06 78 LYS A CA 1
ATOM 565 C C . LYS A 1 78 ? -12.249 -5.024 -12.247 1.00 84.06 78 LYS A C 1
ATOM 567 O O . LYS A 1 78 ? -12.040 -3.848 -11.972 1.00 84.06 78 LYS A O 1
ATOM 572 N N . GLY A 1 79 ? -11.274 -5.881 -12.541 1.00 82.75 79 GLY A N 1
ATOM 573 C CA . GLY A 1 79 ? -9.865 -5.483 -12.459 1.00 82.75 79 GLY A CA 1
ATOM 574 C C . GLY A 1 79 ? -9.263 -5.604 -11.050 1.00 82.75 79 GLY A C 1
ATOM 575 O O . GLY A 1 79 ? -8.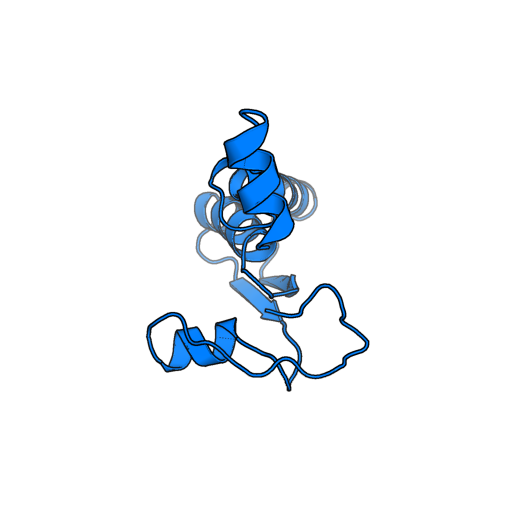273 -4.950 -10.753 1.00 82.75 79 GLY A O 1
ATOM 576 N N . ALA A 1 80 ? -9.851 -6.406 -10.155 1.00 89.38 80 ALA A N 1
ATOM 577 C CA . ALA A 1 80 ? -9.399 -6.533 -8.767 1.00 89.38 80 ALA A CA 1
ATOM 578 C C . ALA A 1 80 ? -8.229 -7.524 -8.584 1.00 89.38 80 ALA A C 1
ATOM 580 O O . ALA A 1 80 ? -8.377 -8.525 -7.876 1.00 89.38 80 ALA A O 1
ATOM 581 N N . ALA A 1 81 ? -7.051 -7.269 -9.169 1.00 91.19 81 ALA A N 1
ATOM 582 C CA . ALA A 1 81 ? -5.944 -8.243 -9.167 1.00 91.19 81 ALA A CA 1
ATOM 583 C C . ALA A 1 81 ? -5.539 -8.724 -7.779 1.00 91.19 81 ALA A C 1
ATOM 585 O O . ALA A 1 81 ? -5.243 -9.904 -7.597 1.00 91.19 81 ALA A O 1
ATOM 586 N N . MET A 1 82 ? -5.547 -7.839 -6.780 1.00 92.75 82 MET A N 1
ATOM 587 C CA . MET A 1 82 ? -5.199 -8.223 -5.414 1.00 92.75 82 MET A CA 1
ATOM 588 C C . MET A 1 82 ? -6.226 -9.190 -4.810 1.00 92.75 82 MET A C 1
ATOM 590 O O . MET A 1 82 ? -5.842 -10.126 -4.115 1.00 92.75 82 MET A O 1
ATOM 594 N N . VAL A 1 83 ? -7.523 -9.003 -5.084 1.00 91.00 83 VAL A N 1
ATOM 595 C CA . VAL A 1 83 ? -8.580 -9.900 -4.584 1.00 91.00 83 VAL A CA 1
ATOM 596 C C . VAL A 1 83 ? -8.419 -11.287 -5.202 1.00 91.00 83 VAL A C 1
ATOM 598 O O . VAL A 1 83 ? -8.374 -12.280 -4.475 1.00 91.00 83 VAL A O 1
ATOM 601 N N . GLU A 1 84 ? -8.240 -11.344 -6.522 1.00 91.75 84 GLU A N 1
ATOM 602 C CA . GLU A 1 84 ? -8.018 -12.593 -7.256 1.00 91.75 84 GLU A CA 1
ATOM 603 C C . GLU A 1 84 ? -6.714 -13.284 -6.827 1.00 91.75 84 GLU A C 1
ATOM 605 O O . GLU A 1 84 ? -6.684 -14.494 -6.595 1.00 91.75 84 GLU A O 1
ATOM 610 N N . SER A 1 85 ? -5.641 -12.514 -6.624 1.00 94.19 85 SER A N 1
ATOM 611 C CA . SER A 1 85 ? -4.347 -13.034 -6.169 1.00 94.19 85 SER A CA 1
ATOM 612 C C . SER A 1 85 ? -4.423 -13.627 -4.760 1.00 94.19 85 SER A C 1
ATOM 614 O O . SER A 1 85 ? -3.853 -14.687 -4.491 1.00 94.19 85 SER A O 1
ATOM 616 N N . LEU A 1 86 ? -5.157 -12.978 -3.850 1.00 93.31 86 LEU A N 1
ATOM 617 C CA . LEU A 1 86 ? -5.389 -13.494 -2.499 1.00 93.31 86 LEU A CA 1
ATOM 618 C C . LEU A 1 86 ? -6.218 -14.783 -2.526 1.00 93.31 86 LEU A C 1
ATOM 620 O O . LEU A 1 86 ? -5.881 -15.728 -1.814 1.00 93.31 86 LEU A O 1
ATOM 624 N N . ALA A 1 87 ? -7.257 -14.850 -3.364 1.00 93.44 87 ALA A N 1
ATOM 625 C CA . ALA A 1 87 ? -8.068 -16.054 -3.535 1.00 93.44 87 ALA A CA 1
ATOM 626 C C . ALA A 1 87 ? -7.257 -17.223 -4.126 1.00 93.44 87 ALA A C 1
ATOM 628 O O . ALA A 1 87 ? -7.408 -18.366 -3.695 1.00 93.44 87 ALA A O 1
ATOM 629 N N . ALA A 1 88 ? -6.360 -16.936 -5.074 1.00 96.06 88 ALA A N 1
ATOM 630 C CA . ALA A 1 88 ? -5.476 -17.919 -5.697 1.00 96.06 88 ALA A CA 1
ATOM 631 C C . ALA A 1 88 ? -4.259 -18.306 -4.830 1.00 96.06 88 ALA A C 1
ATOM 633 O O . ALA A 1 88 ? -3.567 -19.278 -5.145 1.00 96.06 88 ALA A O 1
ATOM 634 N N . GLY A 1 89 ? -3.963 -17.545 -3.770 1.00 96.75 89 GLY A N 1
ATOM 635 C CA . GLY A 1 89 ? -2.783 -17.726 -2.917 1.00 96.75 89 GLY A CA 1
ATOM 636 C C . GLY A 1 89 ? -1.450 -17.380 -3.595 1.00 96.75 89 GLY A C 1
ATOM 637 O O . GLY A 1 89 ? -0.390 -17.750 -3.092 1.00 96.75 89 GLY A O 1
ATOM 638 N N . LYS A 1 90 ? -1.489 -16.704 -4.745 1.00 95.88 90 LYS A N 1
ATOM 639 C CA . LYS A 1 90 ? -0.324 -16.258 -5.519 1.00 95.88 90 LYS A CA 1
ATOM 640 C C . LYS A 1 90 ? -0.715 -15.077 -6.396 1.00 95.88 90 LYS A C 1
ATOM 642 O O . LYS A 1 90 ? -1.883 -14.938 -6.737 1.00 95.88 90 LYS A O 1
ATOM 647 N N . VAL A 1 91 ? 0.267 -14.286 -6.816 1.00 94.25 91 VAL A N 1
ATOM 648 C CA . VAL A 1 91 ? 0.043 -13.222 -7.804 1.00 94.25 91 VAL A CA 1
ATOM 649 C C . VAL A 1 91 ? -0.509 -13.833 -9.094 1.00 94.25 91 VAL A C 1
ATOM 651 O O . VAL A 1 91 ? 0.045 -14.812 -9.608 1.00 94.25 91 VAL A O 1
ATOM 654 N N . VAL A 1 92 ? -1.608 -13.267 -9.589 1.00 93.25 92 VAL A N 1
ATOM 655 C CA . VAL A 1 92 ? -2.220 -13.624 -10.871 1.00 93.25 92 VAL A CA 1
ATOM 656 C C . VAL A 1 92 ? -2.302 -12.398 -11.766 1.00 93.25 92 VAL A C 1
ATOM 658 O O . VAL A 1 92 ? -2.527 -11.289 -11.291 1.00 93.25 92 VAL A O 1
ATOM 661 N N . GLU A 1 93 ? -2.129 -12.613 -13.065 1.00 90.19 93 GLU A N 1
ATOM 662 C CA . GLU A 1 93 ? -2.423 -11.597 -14.069 1.00 90.19 93 GLU A CA 1
ATOM 663 C C . GLU A 1 93 ? -3.915 -11.621 -14.381 1.00 90.19 93 GLU A C 1
ATOM 665 O O . GLU A 1 93 ? -4.514 -12.690 -14.540 1.00 90.19 93 GLU A O 1
ATOM 670 N N . ILE A 1 94 ? -4.505 -10.440 -14.502 1.00 87.75 94 ILE A N 1
ATOM 671 C CA . ILE A 1 94 ? -5.889 -10.275 -14.922 1.00 87.75 94 ILE A CA 1
ATOM 672 C C . ILE A 1 94 ? -5.961 -9.319 -16.107 1.00 87.75 94 ILE A C 1
ATOM 674 O O . ILE A 1 94 ? -5.031 -8.568 -16.392 1.00 87.75 94 ILE A O 1
ATOM 678 N N . VAL A 1 95 ? -7.089 -9.352 -16.809 1.00 85.19 95 VAL A N 1
ATOM 679 C CA . VAL A 1 95 ? -7.366 -8.370 -17.853 1.00 85.19 95 VAL A CA 1
ATOM 680 C C . VAL A 1 95 ? -7.881 -7.101 -17.185 1.00 85.19 95 VAL A C 1
ATOM 682 O O . VAL A 1 95 ? -8.933 -7.118 -16.546 1.00 85.19 95 VAL A O 1
ATOM 685 N N . GLU A 1 96 ? -7.142 -6.007 -17.343 1.00 80.38 96 GLU A N 1
ATOM 686 C CA . GLU A 1 96 ? -7.597 -4.689 -16.913 1.00 80.38 96 GLU A CA 1
ATOM 687 C C . GLU A 1 96 ? -8.784 -4.230 -17.770 1.00 80.38 96 GLU A C 1
ATOM 689 O O . GLU A 1 96 ? -8.766 -4.317 -19.002 1.00 80.38 96 GLU A O 1
ATOM 694 N N . GLU A 1 97 ? -9.819 -3.705 -17.116 1.00 82.38 97 GLU A N 1
ATOM 695 C CA . GLU A 1 97 ? -10.961 -3.084 -17.782 1.00 82.38 97 GLU A CA 1
ATOM 696 C C . GLU A 1 97 ? -10.989 -1.575 -17.507 1.00 82.38 97 GLU A C 1
ATOM 698 O O . GLU A 1 97 ? -10.657 -1.144 -16.398 1.00 82.38 97 GLU A O 1
ATOM 703 N N . PRO A 1 98 ? -11.431 -0.747 -18.474 1.00 85.50 98 PRO A N 1
ATOM 704 C CA . PRO A 1 98 ? -11.602 0.680 -18.250 1.00 85.50 98 PRO A CA 1
ATOM 705 C C . PRO A 1 98 ? -12.520 0.966 -17.057 1.00 85.50 98 PRO A C 1
ATOM 707 O O . PRO A 1 98 ? -13.630 0.440 -16.958 1.00 85.50 98 PRO A O 1
ATOM 710 N N . SER A 1 99 ? -12.072 1.861 -16.182 1.00 86.81 99 SER A N 1
ATOM 711 C CA . SER A 1 99 ? -12.791 2.278 -14.983 1.00 86.81 99 SER A CA 1
ATOM 712 C C . SER A 1 99 ? -12.591 3.773 -14.742 1.00 86.81 99 SER A C 1
ATOM 714 O O . SER A 1 99 ? -11.611 4.357 -15.197 1.00 86.81 99 SER A O 1
ATOM 716 N N . LEU A 1 100 ? -13.506 4.393 -13.989 1.00 90.44 100 LEU A N 1
ATOM 717 C CA . LEU A 1 100 ? -13.291 5.741 -13.445 1.00 90.44 100 LEU A CA 1
ATOM 718 C C . LEU A 1 100 ? -12.149 5.772 -12.417 1.00 90.44 100 LEU A C 1
ATOM 720 O O . LEU A 1 100 ? -11.624 6.838 -12.122 1.00 90.44 100 LEU A O 1
ATOM 724 N N . ALA A 1 101 ? -11.790 4.613 -11.863 1.00 91.00 101 ALA A N 1
ATOM 725 C CA . ALA A 1 101 ? -10.669 4.437 -10.953 1.00 91.00 101 ALA A CA 1
ATOM 726 C C . ALA A 1 101 ? -9.405 4.018 -11.722 1.00 91.00 101 ALA A C 1
ATOM 728 O O . ALA A 1 101 ? -8.868 2.930 -11.528 1.00 91.00 101 ALA A O 1
ATOM 729 N N . ASP A 1 102 ? -8.952 4.887 -12.618 1.00 88.31 102 ASP A N 1
ATOM 730 C CA . ASP A 1 102 ? -7.790 4.688 -13.490 1.00 88.31 102 ASP A CA 1
ATOM 731 C C . ASP A 1 102 ? -6.480 4.433 -12.725 1.00 88.31 102 ASP A C 1
ATOM 733 O O . ASP A 1 102 ? -5.645 3.650 -13.165 1.00 88.31 102 ASP A O 1
ATOM 737 N N . ALA A 1 103 ? -6.316 5.036 -11.548 1.00 88.06 103 ALA A N 1
ATOM 738 C CA . ALA A 1 103 ? -5.153 4.835 -10.683 1.00 88.06 103 ALA A CA 1
ATOM 739 C C . ALA A 1 103 ? -5.209 3.552 -9.832 1.00 88.06 103 ALA A C 1
ATOM 741 O O . ALA A 1 103 ? -4.312 3.322 -9.020 1.00 88.06 103 ALA A O 1
ATOM 742 N N . LEU A 1 104 ? -6.269 2.745 -9.963 1.00 88.44 104 LEU A N 1
ATOM 743 C CA . LEU A 1 104 ? -6.461 1.518 -9.184 1.00 88.44 104 LEU A CA 1
ATOM 744 C C . LEU A 1 104 ? -6.422 0.241 -10.029 1.00 88.44 104 LEU A C 1
ATOM 746 O O . LEU A 1 104 ? -6.690 -0.842 -9.512 1.00 88.44 104 LEU A O 1
ATOM 750 N N . VAL A 1 105 ? -6.027 0.368 -11.294 1.00 81.50 105 VAL A N 1
ATOM 751 C CA . VAL A 1 105 ? -5.683 -0.770 -12.147 1.00 81.50 105 VAL A CA 1
ATOM 752 C C . VAL A 1 105 ? -4.491 -1.536 -11.573 1.00 81.50 105 VAL A C 1
ATOM 754 O O . VAL A 1 105 ? -3.657 -0.963 -10.862 1.00 81.50 105 VAL A O 1
ATOM 757 N N . GLY A 1 106 ? -4.419 -2.829 -11.846 1.00 64.06 106 GLY A N 1
ATOM 758 C CA . GLY A 1 106 ? -3.352 -3.721 -11.408 1.00 64.06 106 GLY A CA 1
ATOM 759 C C . GLY A 1 106 ? -3.674 -5.150 -11.778 1.00 64.06 106 GLY A C 1
ATOM 760 O O . GLY A 1 106 ? -4.883 -5.453 -11.890 1.00 64.06 106 GLY A O 1
#

Mean predicted aligned error: 3.37 Å